Protein AF-A0A023F1D0-F1 (afdb_monomer)

Secondary structure (DSSP, 8-state):
-------SS--------SS-----EEEE----S-STTTT-S-S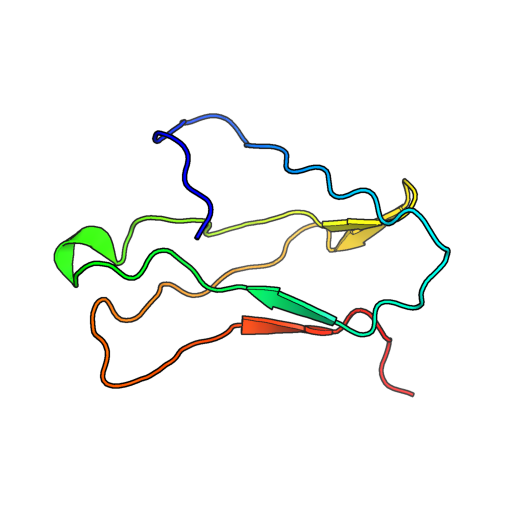EEEEEETTEEEEEEEEPPPP-SSSSS---EEEE-SPP-

M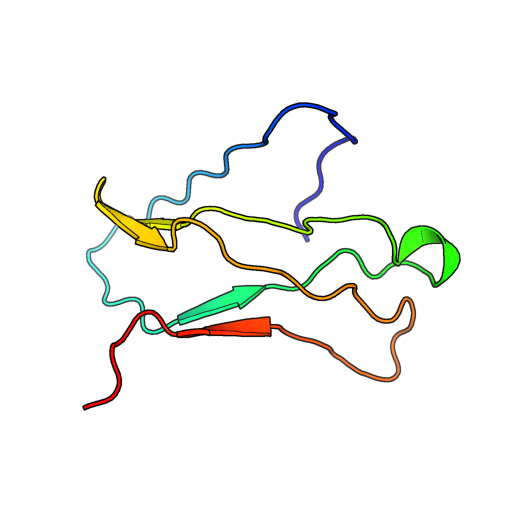ean predicted aligned error: 4.31 Å

InterPro domains:
  IPR026704 Katanin-interacting protein [PTHR21534] (1-77)
  IPR027859 KATNIP domain [PF14652] (1-78)

Solvent-accessible surface area (backbone atoms only — not comparable to full-atom values): 5585 Å² total; per-residue (Å²): 137,92,85,77,81,92,64,99,61,90,83,87,85,88,84,85,73,97,58,96,74,87,71,59,57,50,78,44,68,44,41,52,83,29,61,90,44,15,81,43,67,62,53,68,46,65,43,68,57,95,92,37,78,78,37,81,77,43,79,45,68,69,26,82,13,51,84,93,60,90,71,65,51,73,46,72,65,58,78,85,131

Organism: Triatoma infestans (NCBI:txid30076)

Sequence (81 aa):
MWRTDFSKSSILLWLVISVPVHISAINFWNYNESEELSYAGVKHLKIIIDDKVICEEAFIRKAPGHCHYKICQKIPLIKPS

Structure (mmCIF, N/CA/C/O backbone):
data_AF-A0A023F1D0-F1
#
_entry.id   AF-A0A023F1D0-F1
#
loop_
_atom_site.group_PDB
_atom_site.id
_atom_site.type_symbol
_atom_site.label_atom_id
_atom_site.label_alt_id
_atom_site.label_comp_id
_atom_site.label_asym_id
_atom_site.label_entity_id
_atom_site.label_seq_id
_atom_site.pdbx_PDB_ins_code
_atom_site.Cartn_x
_atom_site.Cartn_y
_atom_site.Cartn_z
_atom_site.occupancy
_atom_site.B_iso_or_equiv
_atom_site.auth_seq_id
_atom_site.auth_comp_id
_atom_site.auth_asym_id
_atom_site.auth_atom_id
_atom_site.pdbx_PDB_model_num
ATOM 1 N N . MET A 1 1 ? -5.717 0.753 -12.458 1.00 69.81 1 MET A N 1
ATOM 2 C CA . MET A 1 1 ? -4.439 1.027 -11.766 1.00 69.81 1 MET A CA 1
ATOM 3 C C . MET A 1 1 ? -4.380 2.523 -11.512 1.00 69.81 1 MET A C 1
ATOM 5 O O . MET A 1 1 ? -4.669 3.263 -12.442 1.00 69.81 1 MET A O 1
ATOM 9 N N . TRP A 1 2 ? -4.111 2.965 -10.283 1.00 84.12 2 TRP A N 1
ATOM 10 C CA . TRP A 1 2 ? -3.896 4.387 -9.986 1.00 84.12 2 TRP A CA 1
ATOM 11 C C . TRP A 1 2 ? -2.412 4.725 -10.187 1.00 84.12 2 TRP A C 1
ATOM 13 O O . TRP A 1 2 ? -1.553 3.896 -9.884 1.00 84.12 2 TRP A O 1
ATOM 23 N N . ARG A 1 3 ? -2.118 5.907 -10.730 1.00 87.94 3 ARG A N 1
ATOM 24 C CA . ARG A 1 3 ? -0.761 6.417 -10.959 1.00 87.94 3 ARG A CA 1
ATOM 25 C C . ARG A 1 3 ? -0.752 7.919 -10.697 1.00 87.94 3 ARG A C 1
ATOM 27 O O . ARG A 1 3 ? -1.734 8.603 -10.964 1.00 87.94 3 ARG A O 1
ATOM 34 N N . THR A 1 4 ? 0.382 8.403 -10.219 1.00 90.00 4 THR A N 1
ATOM 35 C CA . THR A 1 4 ? 0.731 9.820 -10.129 1.00 90.00 4 THR A CA 1
ATOM 36 C C . THR A 1 4 ? 2.142 10.004 -10.671 1.00 90.00 4 THR A C 1
ATOM 38 O O . THR A 1 4 ? 2.898 9.032 -10.778 1.00 90.00 4 THR A O 1
ATOM 41 N N . ASP A 1 5 ? 2.497 11.238 -11.006 1.00 88.81 5 ASP A N 1
ATOM 42 C CA . ASP A 1 5 ? 3.867 11.577 -11.364 1.00 88.81 5 ASP A CA 1
ATOM 43 C C . ASP A 1 5 ? 4.811 11.394 -10.178 1.00 88.81 5 ASP A C 1
ATOM 45 O O . ASP A 1 5 ? 4.412 11.448 -9.008 1.00 88.81 5 ASP A O 1
ATOM 49 N N . PHE A 1 6 ? 6.081 11.154 -10.495 1.00 86.88 6 PHE A N 1
ATOM 50 C CA . PHE A 1 6 ? 7.116 11.009 -9.487 1.00 86.88 6 PHE A CA 1
ATOM 51 C C . PHE A 1 6 ? 7.231 12.289 -8.654 1.00 86.88 6 PHE A C 1
ATOM 53 O O . PHE A 1 6 ? 7.392 13.386 -9.186 1.00 86.88 6 PHE A O 1
ATOM 60 N N . SER A 1 7 ? 7.215 12.125 -7.335 1.00 88.44 7 SER A N 1
ATOM 61 C CA . SER A 1 7 ? 7.452 13.198 -6.379 1.00 88.44 7 SER A CA 1
ATOM 62 C C . SER A 1 7 ? 8.539 12.777 -5.402 1.00 88.44 7 SER A C 1
ATOM 64 O O . SER A 1 7 ? 8.597 11.624 -4.977 1.00 88.44 7 SER A O 1
ATOM 66 N N . LYS A 1 8 ? 9.400 13.728 -5.028 1.00 87.62 8 LYS A N 1
ATOM 67 C CA . LYS A 1 8 ? 10.369 13.536 -3.937 1.00 87.62 8 LYS A CA 1
ATOM 68 C C . LYS A 1 8 ? 9.704 13.623 -2.560 1.00 87.62 8 LYS A C 1
ATOM 70 O O . LYS A 1 8 ? 10.282 13.173 -1.576 1.00 87.62 8 LYS A O 1
ATOM 75 N N . SER A 1 9 ? 8.518 14.222 -2.493 1.00 89.75 9 SER A N 1
ATOM 76 C CA . SER A 1 9 ? 7.734 14.358 -1.270 1.00 89.75 9 SER A CA 1
ATOM 77 C C . SER A 1 9 ? 6.850 13.134 -1.056 1.00 89.75 9 SER A C 1
ATOM 79 O O . SER A 1 9 ? 6.491 12.432 -2.000 1.00 89.75 9 SER A O 1
ATOM 81 N N . SER A 1 10 ? 6.465 12.899 0.199 1.00 89.19 10 SER A N 1
ATOM 82 C CA . SER A 1 10 ? 5.496 11.850 0.521 1.00 89.19 10 SER A CA 1
ATOM 83 C C . SER A 1 10 ? 4.148 12.136 -0.139 1.00 89.19 10 SER A C 1
ATOM 85 O O . SER A 1 10 ? 3.710 13.285 -0.203 1.00 89.19 10 SER A O 1
ATOM 87 N N . ILE A 1 11 ? 3.492 11.079 -0.609 1.00 91.88 11 ILE A N 1
ATOM 88 C CA . ILE A 1 11 ? 2.177 11.144 -1.248 1.00 91.88 11 ILE A CA 1
ATOM 89 C C . ILE A 1 11 ? 1.153 10.556 -0.283 1.00 91.88 11 ILE A C 1
ATOM 91 O O . ILE A 1 11 ? 1.385 9.496 0.296 1.00 91.88 11 ILE A O 1
ATOM 95 N N . LEU A 1 12 ? 0.027 11.247 -0.111 1.00 92.38 12 LEU A N 1
ATOM 96 C CA . LEU A 1 12 ? -1.078 10.802 0.733 1.00 92.38 12 LEU A CA 1
ATOM 97 C C . LEU A 1 12 ? -2.215 10.268 -0.134 1.00 92.38 12 LEU A C 1
ATOM 99 O O . LEU A 1 12 ? -2.616 10.905 -1.106 1.00 92.38 12 LEU A O 1
ATOM 103 N N . LEU A 1 13 ? -2.743 9.107 0.250 1.00 92.56 13 LEU A N 1
ATOM 104 C CA . LEU A 1 13 ? -3.915 8.498 -0.367 1.00 92.56 13 LEU A CA 1
ATOM 105 C C . LEU A 1 13 ? -5.006 8.343 0.678 1.00 92.56 13 LEU A C 1
ATOM 107 O O . LEU A 1 13 ? -4.811 7.668 1.685 1.00 92.56 13 LEU A O 1
ATOM 111 N N . TRP A 1 14 ? -6.153 8.957 0.402 1.00 93.12 14 TRP A N 1
ATOM 112 C CA . TRP A 1 14 ? -7.338 8.874 1.242 1.00 93.12 14 TRP A CA 1
ATOM 113 C C . TRP A 1 14 ? -8.365 7.964 0.585 1.00 93.12 14 TRP A C 1
ATOM 115 O O . TRP A 1 14 ? -8.752 8.175 -0.565 1.00 93.12 14 TRP A O 1
ATOM 125 N N . LEU A 1 15 ? -8.804 6.953 1.327 1.00 93.00 15 LEU A N 1
ATOM 126 C CA . LEU A 1 15 ? -9.886 6.065 0.931 1.00 93.00 15 LEU A CA 1
ATOM 127 C C . LEU A 1 15 ? -11.003 6.199 1.962 1.00 93.00 15 LEU A C 1
ATOM 129 O O . LEU A 1 15 ? -10.786 5.934 3.140 1.00 93.00 15 LEU A O 1
ATOM 133 N N . VAL A 1 16 ? -12.191 6.592 1.510 1.00 94.81 16 VAL A N 1
ATOM 134 C CA . VAL A 1 16 ? -13.387 6.675 2.352 1.00 94.81 16 VAL A CA 1
ATOM 135 C C . VAL A 1 16 ? -14.326 5.551 1.948 1.00 94.81 16 VAL A C 1
ATOM 137 O O . VAL A 1 16 ? -14.733 5.462 0.789 1.00 94.81 16 VAL A O 1
ATOM 140 N N . ILE A 1 17 ? -14.665 4.688 2.902 1.00 94.06 17 ILE A N 1
ATOM 141 C CA . ILE A 1 17 ? -15.666 3.638 2.723 1.00 94.06 17 ILE A CA 1
ATOM 142 C C . ILE A 1 17 ? -16.953 4.147 3.368 1.00 94.06 17 ILE A C 1
ATOM 144 O O . ILE A 1 17 ? -16.975 4.456 4.554 1.00 94.06 17 ILE A O 1
ATOM 148 N N . SER A 1 18 ? -18.017 4.281 2.577 1.00 95.69 18 SER A N 1
ATOM 149 C CA . SER A 1 18 ? -19.264 4.939 2.998 1.00 95.69 18 SER A CA 1
ATOM 150 C C . SER A 1 18 ? -20.039 4.195 4.087 1.00 95.69 18 SER A C 1
ATOM 152 O O . SER A 1 18 ? -20.910 4.779 4.726 1.00 95.69 18 SER A O 1
ATOM 154 N N . VAL A 1 19 ? -19.740 2.915 4.292 1.00 95.88 19 VAL A N 1
ATOM 155 C CA . VAL A 1 19 ? -20.375 2.061 5.296 1.00 95.88 19 VAL A CA 1
ATOM 156 C C . VAL A 1 19 ? -19.283 1.485 6.197 1.00 95.88 19 VAL A C 1
ATOM 158 O O . VAL A 1 19 ? -18.236 1.090 5.676 1.00 95.88 19 VAL A O 1
ATOM 161 N N . PRO A 1 20 ? -19.501 1.394 7.523 1.00 93.50 20 PRO A N 1
ATOM 162 C CA . PRO A 1 20 ? -18.561 0.733 8.416 1.00 93.50 20 PRO A CA 1
ATOM 163 C C . PRO A 1 20 ? -18.310 -0.711 7.978 1.00 93.50 20 PRO A C 1
ATOM 165 O O . PRO A 1 20 ? -19.242 -1.506 7.838 1.00 93.50 20 PRO A O 1
ATOM 168 N N . VAL A 1 21 ? -17.042 -1.056 7.774 1.00 93.75 21 VAL A N 1
ATOM 169 C CA . VAL A 1 21 ? -16.612 -2.404 7.395 1.00 93.75 21 VAL A CA 1
ATOM 170 C C . VAL A 1 21 ? -15.377 -2.799 8.183 1.00 93.75 21 VAL A C 1
ATOM 172 O O . VAL A 1 21 ? -14.544 -1.967 8.534 1.00 93.75 21 VAL A O 1
ATOM 175 N N . HIS A 1 22 ? -15.229 -4.095 8.428 1.00 91.00 22 HIS A N 1
ATOM 176 C CA . HIS A 1 22 ? -14.027 -4.626 9.047 1.00 91.00 22 HIS A CA 1
ATOM 177 C C . HIS A 1 22 ? -12.984 -4.969 7.976 1.00 91.00 22 HIS A C 1
ATOM 179 O O . HIS A 1 22 ? -13.187 -5.877 7.166 1.00 91.00 22 HIS A O 1
ATOM 185 N N . ILE A 1 23 ? -11.850 -4.264 7.970 1.00 91.06 23 ILE A N 1
ATOM 186 C CA . ILE A 1 23 ? -10.787 -4.467 6.978 1.00 91.06 23 ILE A CA 1
ATOM 187 C C . ILE A 1 23 ? -9.796 -5.510 7.499 1.00 91.06 23 ILE A C 1
ATOM 189 O O . ILE A 1 23 ? -9.044 -5.263 8.438 1.00 91.06 23 ILE A O 1
ATOM 193 N N . SER A 1 24 ? -9.754 -6.687 6.870 1.00 92.94 24 SER A N 1
ATOM 194 C CA . SER A 1 24 ? -8.859 -7.761 7.318 1.00 92.94 24 SER A CA 1
ATOM 195 C C . SER A 1 24 ? -7.392 -7.551 6.934 1.00 92.94 24 SER A C 1
ATOM 197 O O . SER A 1 24 ? -6.476 -7.988 7.633 1.00 92.94 24 SER A O 1
ATOM 199 N N . ALA A 1 25 ? -7.160 -6.956 5.766 1.00 94.25 25 ALA A N 1
ATOM 200 C CA . ALA A 1 25 ? -5.836 -6.775 5.190 1.00 94.25 25 ALA A CA 1
ATOM 201 C C . ALA A 1 25 ? -5.873 -5.730 4.073 1.00 94.25 25 ALA A C 1
ATOM 203 O O . ALA A 1 25 ? -6.925 -5.503 3.475 1.00 94.25 25 ALA A O 1
ATOM 204 N N . ILE A 1 26 ? -4.707 -5.181 3.738 1.00 93.00 26 ILE A N 1
ATOM 205 C CA . ILE A 1 26 ? -4.497 -4.367 2.540 1.00 93.00 26 ILE A CA 1
ATOM 206 C C . ILE A 1 26 ? -3.543 -5.116 1.615 1.00 93.00 26 ILE A C 1
ATOM 208 O O . ILE A 1 26 ? -2.485 -5.581 2.035 1.00 93.00 26 ILE A O 1
ATOM 212 N N . ASN A 1 27 ? -3.928 -5.249 0.352 1.00 94.12 27 ASN A N 1
ATOM 213 C CA . ASN A 1 27 ? -3.103 -5.851 -0.684 1.00 94.12 27 ASN A CA 1
ATOM 214 C C . ASN A 1 27 ? -2.458 -4.741 -1.515 1.00 94.12 27 ASN A C 1
ATOM 216 O O . ASN A 1 27 ? -3.159 -3.883 -2.048 1.00 94.12 27 ASN A O 1
ATOM 220 N N . PHE A 1 28 ? -1.133 -4.766 -1.621 1.00 92.94 28 PHE A N 1
ATOM 221 C CA . PHE A 1 28 ? -0.352 -3.803 -2.386 1.00 92.94 28 PHE A CA 1
ATOM 222 C C . PHE A 1 28 ? 0.275 -4.458 -3.613 1.00 92.94 28 PHE A C 1
ATOM 224 O O . PHE A 1 28 ? 0.950 -5.487 -3.520 1.00 92.94 28 PHE A O 1
ATOM 231 N N . TRP A 1 29 ? 0.099 -3.796 -4.752 1.00 92.12 29 TRP A N 1
ATOM 232 C CA . TRP A 1 29 ? 0.780 -4.090 -6.006 1.00 92.12 29 TRP A CA 1
ATOM 233 C C . TRP A 1 29 ? 1.580 -2.856 -6.402 1.00 92.12 29 TRP A C 1
ATOM 235 O O . TRP A 1 29 ? 1.007 -1.783 -6.584 1.00 92.12 29 TRP A O 1
ATOM 245 N N . ASN A 1 30 ? 2.898 -3.002 -6.504 1.00 92.88 30 ASN A N 1
ATOM 246 C CA . ASN A 1 30 ? 3.758 -1.932 -6.998 1.00 92.88 30 ASN A CA 1
ATOM 247 C C . ASN A 1 30 ? 3.716 -1.843 -8.530 1.00 92.88 30 ASN A C 1
ATOM 249 O O . ASN A 1 30 ? 3.182 -2.726 -9.206 1.00 92.88 30 ASN A O 1
ATOM 253 N N . TYR A 1 31 ? 4.277 -0.759 -9.068 1.00 91.12 31 TYR A N 1
ATOM 254 C CA . TYR A 1 31 ? 4.318 -0.499 -10.504 1.00 91.12 31 TYR A CA 1
ATOM 255 C C . TYR A 1 31 ? 5.044 -1.619 -11.259 1.00 91.12 31 TYR A C 1
ATOM 257 O O . TYR A 1 31 ? 6.167 -1.961 -10.904 1.00 91.12 31 TYR A O 1
ATOM 265 N N . ASN A 1 32 ? 4.402 -2.194 -12.281 1.00 91.12 32 ASN A N 1
ATOM 266 C CA . ASN A 1 32 ? 4.866 -3.417 -12.946 1.00 91.12 32 ASN A CA 1
ATOM 267 C C . ASN A 1 32 ? 4.744 -3.350 -14.474 1.00 91.12 32 ASN A C 1
ATOM 269 O O . ASN A 1 32 ? 4.182 -4.254 -15.089 1.00 91.12 32 ASN A O 1
ATOM 273 N N . GLU A 1 33 ? 5.189 -2.251 -15.078 1.00 89.94 33 GLU A N 1
ATOM 274 C CA . GLU A 1 33 ? 5.128 -2.097 -16.536 1.00 89.94 33 GLU A CA 1
ATOM 275 C C . GLU A 1 33 ? 6.251 -2.858 -17.253 1.00 89.94 33 GLU A C 1
ATOM 277 O O . GLU A 1 33 ? 5.970 -3.621 -18.172 1.00 89.94 33 GLU A O 1
ATOM 282 N N . SER A 1 34 ? 7.501 -2.681 -16.815 1.00 90.44 34 SER A N 1
ATOM 283 C CA . SER A 1 34 ? 8.683 -3.319 -17.403 1.00 90.44 34 SER A CA 1
ATOM 284 C C . SER A 1 34 ? 9.793 -3.514 -16.362 1.00 90.44 34 SER A C 1
ATOM 286 O O . SER A 1 34 ? 9.700 -2.997 -15.243 1.00 90.44 34 SER A O 1
ATOM 288 N N . GLU A 1 35 ? 10.848 -4.253 -16.714 1.00 89.62 35 GLU A N 1
ATOM 289 C CA . GLU A 1 35 ? 12.008 -4.484 -15.843 1.00 89.62 35 GLU A CA 1
ATOM 290 C C . GLU A 1 35 ? 12.749 -3.180 -15.523 1.00 89.62 35 GLU A C 1
ATOM 292 O O . GLU A 1 35 ? 13.112 -2.936 -14.369 1.00 89.62 35 GLU A O 1
ATOM 297 N N . GLU A 1 36 ? 12.877 -2.283 -16.500 1.00 91.31 36 GLU A N 1
ATOM 298 C CA . GLU A 1 36 ? 13.510 -0.970 -16.338 1.00 91.31 36 GLU A CA 1
ATOM 299 C C . GLU A 1 36 ? 12.746 -0.101 -15.330 1.00 91.31 36 GLU A C 1
ATOM 301 O O . GLU A 1 36 ? 13.344 0.639 -14.546 1.00 91.31 36 GLU A O 1
ATOM 306 N N . LEU A 1 37 ? 11.417 -0.226 -15.308 1.00 89.38 37 LEU A N 1
ATOM 307 C CA . LEU A 1 37 ? 10.533 0.521 -14.414 1.00 89.38 37 LEU A CA 1
ATOM 308 C C . LEU A 1 37 ? 10.204 -0.231 -13.115 1.00 89.38 37 LEU A C 1
ATOM 310 O O . LEU A 1 37 ? 9.443 0.283 -12.297 1.00 89.38 37 LEU A O 1
ATOM 314 N N . SER A 1 38 ? 10.811 -1.395 -12.862 1.00 87.94 38 SER A N 1
ATOM 315 C CA . SER A 1 38 ? 10.612 -2.184 -11.629 1.00 87.94 38 SER A CA 1
ATOM 316 C C . SER A 1 38 ? 11.063 -1.463 -10.348 1.00 87.94 38 SER A C 1
ATOM 318 O O . SER A 1 38 ? 10.671 -1.826 -9.236 1.00 87.94 38 SER A O 1
ATOM 320 N N . TYR A 1 39 ? 11.884 -0.420 -10.491 1.00 87.88 39 TYR A N 1
ATOM 321 C CA . TYR A 1 39 ? 12.317 0.455 -9.401 1.00 87.88 39 TYR A CA 1
ATOM 322 C C . TYR A 1 39 ? 11.305 1.559 -9.075 1.00 87.88 39 TYR A C 1
ATOM 324 O O . TYR A 1 39 ? 11.450 2.221 -8.045 1.00 87.88 39 TYR A O 1
ATOM 332 N N . ALA A 1 40 ? 10.298 1.767 -9.927 1.00 90.31 40 ALA A N 1
ATOM 333 C CA . ALA A 1 40 ? 9.228 2.717 -9.675 1.00 90.31 40 ALA A CA 1
ATOM 334 C C . ALA A 1 40 ? 8.209 2.154 -8.672 1.00 90.31 40 ALA A C 1
ATOM 336 O O . ALA A 1 40 ? 7.990 0.947 -8.563 1.00 90.31 40 ALA A O 1
ATOM 337 N N . GLY A 1 41 ? 7.547 3.057 -7.953 1.00 91.56 41 GLY A N 1
ATOM 338 C CA . GLY A 1 41 ? 6.538 2.719 -6.955 1.00 91.56 41 GLY A CA 1
ATOM 339 C C . GLY A 1 41 ? 6.963 3.081 -5.538 1.00 91.56 41 GLY A C 1
ATOM 340 O O . GLY A 1 41 ? 7.858 3.896 -5.312 1.00 91.56 41 GLY A O 1
ATOM 341 N N . VAL A 1 42 ? 6.267 2.496 -4.572 1.00 92.62 42 VAL A N 1
ATOM 342 C CA . VAL A 1 42 ? 6.405 2.830 -3.156 1.00 92.62 42 VAL A CA 1
ATOM 343 C C . VAL A 1 42 ? 7.337 1.822 -2.498 1.00 92.62 42 VAL A C 1
ATOM 345 O O . VAL A 1 42 ? 7.136 0.619 -2.631 1.00 92.62 42 VAL A O 1
ATOM 348 N N . LYS A 1 43 ? 8.353 2.298 -1.774 1.00 92.88 43 LYS A N 1
ATOM 349 C CA . LYS A 1 43 ? 9.245 1.443 -0.972 1.00 92.88 43 LYS A CA 1
ATOM 350 C C . LYS A 1 43 ? 8.826 1.393 0.499 1.00 92.88 43 LYS A C 1
ATOM 352 O O . LYS A 1 43 ? 8.899 0.331 1.105 1.00 92.88 43 LYS A O 1
ATOM 357 N N . HIS A 1 44 ? 8.386 2.524 1.049 1.00 93.75 44 HIS A N 1
ATOM 358 C CA . HIS A 1 44 ? 7.952 2.667 2.439 1.00 93.75 44 HIS A CA 1
ATOM 359 C C . HIS A 1 44 ? 6.574 3.319 2.472 1.00 93.75 44 HIS A C 1
ATOM 361 O O . HIS A 1 44 ? 6.326 4.254 1.709 1.00 93.75 44 HIS A O 1
ATOM 367 N N . LEU A 1 45 ? 5.700 2.854 3.359 1.00 94.25 45 LEU A N 1
ATOM 368 C CA . LEU A 1 45 ? 4.415 3.497 3.611 1.00 94.25 45 LEU A CA 1
ATOM 369 C C . LEU A 1 45 ? 4.032 3.459 5.089 1.00 94.25 45 LEU A C 1
ATOM 371 O O . LEU A 1 45 ? 4.435 2.557 5.823 1.00 94.25 45 LEU A O 1
ATOM 375 N N . LYS A 1 46 ? 3.215 4.436 5.483 1.00 95.00 46 LYS A N 1
ATOM 376 C CA . LYS A 1 46 ? 2.537 4.521 6.777 1.00 95.00 46 LYS A CA 1
ATOM 377 C C . LYS A 1 46 ? 1.050 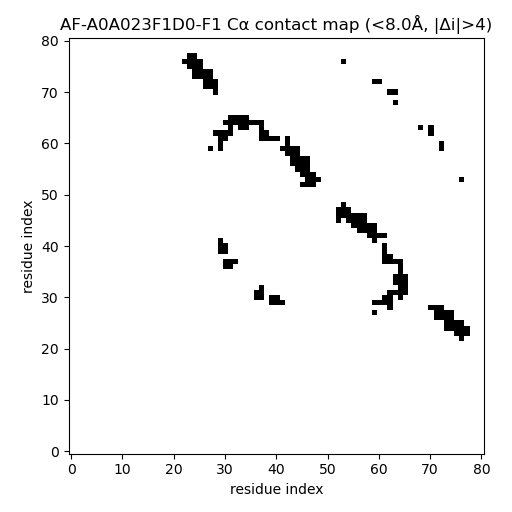4.259 6.561 1.00 95.00 46 LYS A C 1
ATOM 379 O O . LYS A 1 46 ? 0.470 4.781 5.610 1.00 95.00 46 LYS A O 1
ATOM 384 N N . ILE A 1 47 ? 0.438 3.459 7.430 1.00 94.62 47 ILE A N 1
ATOM 385 C CA . ILE A 1 47 ? -0.986 3.104 7.349 1.00 94.62 47 ILE A CA 1
ATOM 386 C C . ILE A 1 47 ? -1.715 3.706 8.540 1.00 94.62 47 ILE A C 1
ATOM 388 O O . ILE A 1 47 ? -1.401 3.400 9.694 1.00 94.62 47 ILE A O 1
ATOM 392 N N . ILE A 1 48 ? -2.716 4.527 8.236 1.00 95.00 48 ILE A N 1
ATOM 393 C CA . ILE A 1 48 ? -3.614 5.156 9.200 1.00 95.00 48 ILE A CA 1
ATOM 394 C C . ILE A 1 48 ? -5.034 4.717 8.846 1.00 95.00 48 ILE A C 1
ATOM 396 O O . ILE A 1 48 ? -5.415 4.770 7.678 1.00 95.00 48 ILE A O 1
ATOM 400 N N . ILE A 1 49 ? -5.789 4.249 9.837 1.00 93.88 49 ILE A N 1
ATOM 401 C CA . ILE A 1 49 ? -7.192 3.843 9.695 1.00 93.88 49 ILE A CA 1
ATOM 402 C C . ILE A 1 49 ? -7.958 4.492 10.838 1.00 93.88 49 ILE A C 1
ATOM 404 O O . ILE A 1 49 ? -7.542 4.348 11.986 1.00 93.88 49 ILE A O 1
ATOM 408 N N . ASP A 1 50 ? -9.032 5.213 10.516 1.00 93.00 50 ASP A N 1
ATOM 409 C CA . ASP A 1 50 ? -9.859 5.947 11.483 1.00 93.00 50 ASP A CA 1
ATOM 410 C C . ASP A 1 50 ? 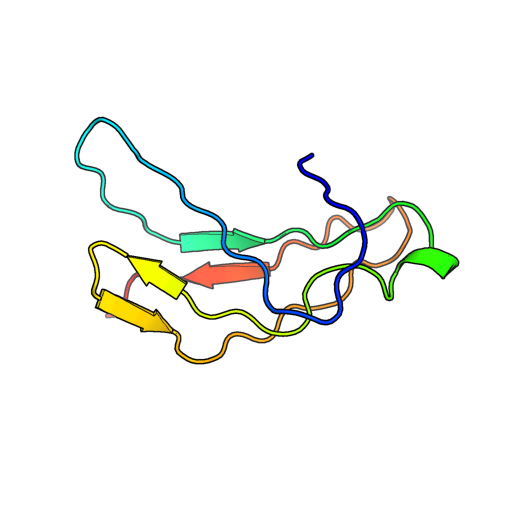-9.003 6.776 12.461 1.00 93.00 50 ASP A C 1
ATOM 412 O O . ASP A 1 50 ? -9.074 6.622 13.679 1.00 93.00 50 ASP A O 1
ATOM 416 N N . ASP A 1 51 ? -8.095 7.583 11.896 1.00 92.44 51 ASP A N 1
ATOM 417 C CA . ASP A 1 51 ? -7.128 8.445 12.599 1.00 92.44 51 ASP A CA 1
ATOM 418 C C . ASP A 1 51 ? -6.126 7.730 13.523 1.00 92.44 51 ASP A C 1
ATOM 420 O O . ASP A 1 51 ? -5.298 8.361 14.185 1.00 92.44 51 ASP A O 1
ATOM 424 N N . LYS A 1 52 ? -6.119 6.396 13.523 1.00 92.69 52 LYS A N 1
ATOM 425 C CA . LYS A 1 52 ? -5.177 5.584 14.286 1.00 92.69 52 LYS A CA 1
ATOM 426 C C . LYS A 1 52 ? -4.078 5.038 13.390 1.00 92.69 52 LYS A C 1
ATOM 428 O O . LYS A 1 52 ? -4.339 4.392 12.375 1.00 92.69 52 LYS A O 1
ATOM 433 N N . VAL A 1 53 ? -2.825 5.224 13.801 1.00 93.69 53 VAL A N 1
ATOM 434 C CA . VAL A 1 53 ? -1.700 4.592 13.108 1.00 93.69 53 VAL A CA 1
ATOM 435 C C . VAL A 1 53 ? -1.702 3.093 13.393 1.00 93.69 53 VAL A C 1
ATOM 437 O O . VAL A 1 53 ? -1.571 2.664 14.539 1.00 93.69 53 VAL A O 1
ATOM 440 N N . ILE A 1 54 ? -1.854 2.296 12.337 1.00 92.50 54 ILE A N 1
ATOM 441 C CA . ILE A 1 54 ? -1.831 0.830 12.413 1.00 92.50 54 ILE A CA 1
ATOM 442 C C . ILE A 1 54 ? -0.438 0.291 12.088 1.00 92.50 54 ILE A C 1
ATOM 444 O O . ILE A 1 54 ? -0.014 -0.719 12.644 1.00 92.50 54 I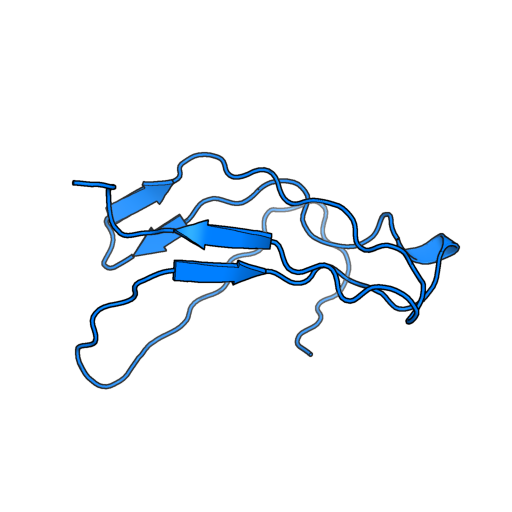LE A O 1
ATOM 448 N N . CYS A 1 55 ? 0.292 0.978 11.210 1.00 91.62 55 CYS A N 1
ATOM 449 C CA . CYS A 1 55 ? 1.660 0.639 10.851 1.00 91.62 55 CYS A CA 1
ATOM 450 C C . CYS A 1 55 ? 2.442 1.924 10.576 1.00 91.62 55 CYS A C 1
ATOM 452 O O . CYS A 1 55 ? 2.092 2.666 9.658 1.00 91.62 55 CYS A O 1
ATOM 454 N N . GLU A 1 56 ? 3.475 2.191 11.378 1.00 92.19 56 GLU A N 1
ATOM 455 C CA . GLU A 1 56 ? 4.351 3.357 11.193 1.00 92.19 56 GLU A CA 1
ATOM 456 C C . GLU A 1 56 ? 5.252 3.200 9.963 1.00 92.19 56 GLU A C 1
ATOM 458 O O . GLU A 1 56 ? 5.444 4.157 9.217 1.00 92.19 56 GLU A O 1
ATOM 463 N N . GLU A 1 57 ? 5.755 1.987 9.716 1.00 92.25 57 GLU A N 1
ATOM 464 C CA . GLU A 1 57 ? 6.651 1.712 8.597 1.00 92.25 57 GLU A CA 1
ATOM 465 C C . GLU A 1 57 ? 6.422 0.308 8.020 1.00 92.25 57 GLU A C 1
ATOM 467 O O . GLU A 1 57 ? 6.817 -0.705 8.601 1.00 92.25 57 GLU A O 1
ATOM 472 N N . ALA A 1 58 ? 5.794 0.246 6.845 1.00 93.12 58 ALA A N 1
ATOM 473 C CA . ALA A 1 58 ? 5.703 -0.966 6.041 1.00 93.12 58 ALA A CA 1
ATOM 474 C C . ALA A 1 58 ? 6.622 -0.867 4.821 1.00 93.12 58 ALA A C 1
ATOM 476 O O . ALA A 1 58 ? 6.543 0.084 4.041 1.00 93.12 58 ALA A O 1
ATOM 477 N N . PHE A 1 59 ? 7.447 -1.893 4.621 1.00 94.56 59 PHE A N 1
ATOM 478 C CA . PHE A 1 59 ? 8.319 -2.016 3.457 1.00 94.56 59 PHE A CA 1
ATOM 479 C C . PHE A 1 59 ? 7.613 -2.773 2.345 1.00 94.56 59 PHE A C 1
ATOM 481 O O . PHE A 1 59 ? 7.210 -3.920 2.549 1.00 94.56 59 PHE A O 1
ATOM 488 N N . ILE A 1 60 ? 7.503 -2.168 1.168 1.00 93.94 60 ILE A N 1
ATOM 489 C CA . ILE A 1 60 ? 6.856 -2.783 0.011 1.00 93.94 60 ILE A CA 1
ATOM 490 C C . ILE A 1 60 ? 7.907 -3.292 -0.968 1.00 93.94 60 ILE A C 1
ATOM 492 O O . ILE A 1 60 ? 8.866 -2.602 -1.321 1.00 93.94 60 ILE A O 1
ATOM 496 N N . ARG A 1 61 ? 7.727 -4.537 -1.406 1.00 92.19 61 ARG A N 1
ATOM 497 C CA . ARG A 1 61 ? 8.588 -5.175 -2.402 1.00 92.19 61 ARG A CA 1
ATOM 498 C C . ARG A 1 61 ? 8.400 -4.518 -3.767 1.00 92.19 61 ARG A C 1
ATOM 500 O O . ARG A 1 61 ? 7.300 -4.111 -4.139 1.00 92.19 61 ARG A O 1
ATOM 507 N N . LYS A 1 62 ? 9.485 -4.461 -4.536 1.00 92.12 62 LYS A N 1
ATOM 508 C CA . LYS A 1 62 ? 9.431 -4.095 -5.954 1.00 92.12 62 LYS A CA 1
ATOM 509 C C . LYS A 1 62 ? 8.564 -5.093 -6.717 1.00 92.12 62 LYS A C 1
ATOM 511 O O . LYS A 1 62 ? 8.494 -6.268 -6.342 1.00 92.12 62 LYS A O 1
ATOM 516 N N . ALA A 1 63 ? 7.924 -4.626 -7.780 1.00 92.38 63 ALA A N 1
ATOM 517 C CA . ALA A 1 63 ? 7.277 -5.530 -8.716 1.00 92.38 63 ALA A CA 1
ATOM 518 C C . ALA A 1 63 ? 8.336 -6.180 -9.633 1.00 92.38 63 ALA A C 1
ATOM 520 O O . ALA A 1 63 ? 9.434 -5.639 -9.765 1.00 92.38 63 ALA A O 1
ATOM 521 N N . PRO A 1 64 ? 8.047 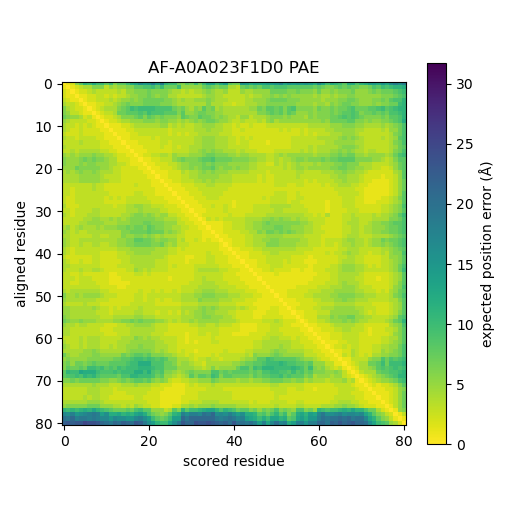-7.340 -10.245 1.00 91.00 64 PRO A N 1
ATOM 522 C CA . PRO A 1 64 ? 9.042 -8.082 -11.021 1.00 91.00 64 PRO A CA 1
ATOM 523 C C . PRO A 1 64 ? 9.396 -7.462 -12.385 1.00 91.00 64 PRO A C 1
ATOM 525 O O . PRO A 1 64 ? 10.361 -7.886 -13.004 1.00 91.00 64 PRO A O 1
ATOM 528 N N . GLY A 1 65 ? 8.619 -6.501 -12.883 1.00 91.31 65 GLY A N 1
ATOM 529 C CA . GLY A 1 65 ? 8.782 -5.904 -14.212 1.00 91.31 65 GLY A CA 1
ATOM 530 C C . GLY A 1 65 ? 8.302 -6.780 -15.373 1.00 91.31 65 GLY A C 1
ATOM 531 O O . GLY A 1 65 ? 8.555 -6.465 -16.529 1.00 91.31 65 GLY A O 1
ATOM 532 N N . HIS A 1 66 ? 7.608 -7.884 -15.090 1.00 88.38 66 HIS A N 1
ATOM 533 C CA . HIS A 1 66 ? 7.092 -8.806 -16.102 1.00 88.38 66 HIS A CA 1
ATOM 534 C C . HIS A 1 66 ? 5.768 -9.448 -15.652 1.00 88.38 66 HIS A C 1
ATOM 536 O O . HIS A 1 66 ? 5.386 -9.381 -14.479 1.00 88.38 66 HIS A O 1
ATOM 542 N N . CYS A 1 67 ? 5.074 -10.151 -16.550 1.00 85.75 67 CYS A N 1
ATOM 543 C CA . CYS A 1 67 ? 3.755 -10.735 -16.274 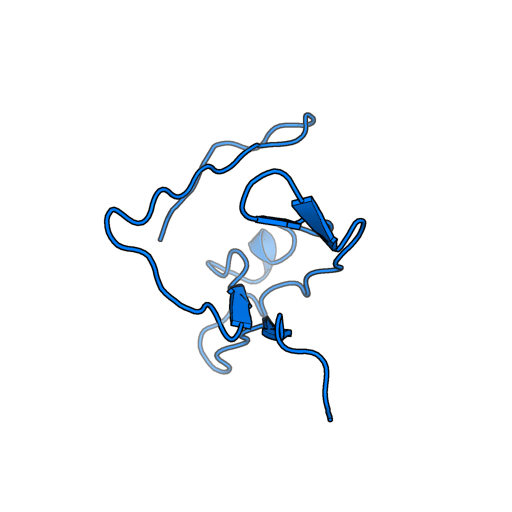1.00 85.75 67 CYS A CA 1
ATOM 544 C C . CYS A 1 67 ? 3.767 -12.188 -15.754 1.00 85.75 67 CYS A C 1
ATOM 546 O O . CYS A 1 67 ? 2.719 -12.677 -15.335 1.00 85.75 67 CYS A O 1
ATOM 548 N N . HIS A 1 68 ? 4.921 -12.871 -15.735 1.00 86.12 68 HIS A N 1
ATOM 549 C CA . HIS A 1 68 ? 5.000 -14.294 -15.358 1.00 86.12 68 HIS A CA 1
ATOM 550 C C . HIS A 1 68 ? 4.612 -14.584 -13.898 1.00 86.12 68 HIS A C 1
ATOM 552 O O . HIS A 1 68 ? 4.061 -15.643 -13.610 1.00 86.12 68 HIS A O 1
ATOM 558 N N . TYR A 1 69 ? 4.845 -13.639 -12.980 1.00 78.25 69 TYR A N 1
ATOM 559 C CA . TYR A 1 69 ? 4.504 -13.777 -11.563 1.00 78.25 69 TYR A CA 1
ATOM 560 C C . TYR A 1 69 ? 3.704 -12.564 -11.093 1.00 78.25 69 TYR A C 1
ATOM 562 O O . TYR A 1 69 ? 4.164 -11.426 -11.180 1.00 78.25 69 TYR A O 1
ATOM 570 N N . LYS A 1 70 ? 2.502 -12.799 -10.55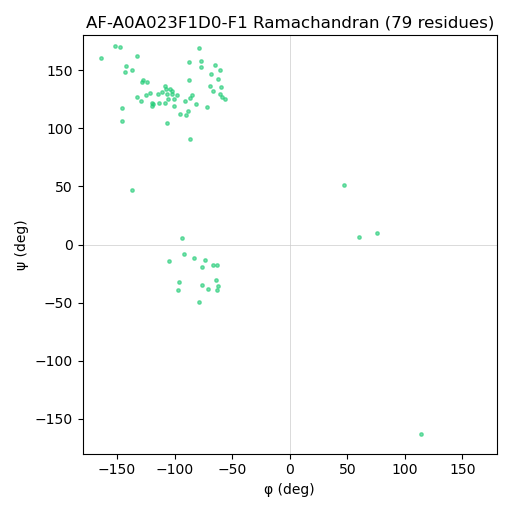8 1.00 77.81 70 LYS A N 1
ATOM 571 C CA . LYS A 1 70 ? 1.678 -11.746 -9.951 1.00 77.81 70 LYS A CA 1
ATOM 572 C C . LYS A 1 70 ? 2.076 -11.576 -8.492 1.00 77.81 70 LYS A C 1
ATOM 574 O O . LYS A 1 70 ? 1.550 -12.254 -7.613 1.00 77.81 70 LYS A O 1
ATOM 579 N N . ILE A 1 71 ? 3.023 -10.679 -8.241 1.00 86.25 71 ILE A N 1
ATOM 580 C CA . ILE A 1 71 ? 3.458 -10.369 -6.880 1.00 86.25 71 ILE A CA 1
ATOM 581 C C . ILE A 1 71 ? 2.468 -9.388 -6.254 1.00 86.25 71 ILE A C 1
ATOM 583 O O . ILE A 1 71 ? 2.256 -8.287 -6.755 1.00 86.25 71 ILE A O 1
ATOM 587 N N . CYS A 1 72 ? 1.874 -9.811 -5.144 1.00 92.06 72 CYS A N 1
ATOM 588 C CA . CYS A 1 72 ? 1.040 -8.993 -4.281 1.00 92.06 72 CYS A CA 1
ATOM 589 C C . CYS A 1 72 ? 1.609 -9.066 -2.872 1.00 92.06 72 CYS A C 1
ATOM 591 O O . CYS A 1 72 ? 1.793 -10.163 -2.338 1.00 92.06 72 CYS A O 1
ATOM 593 N N . GLN A 1 73 ? 1.844 -7.920 -2.245 1.00 93.44 73 GLN A N 1
ATOM 594 C CA . GLN A 1 73 ? 2.198 -7.887 -0.837 1.00 93.44 73 GLN A CA 1
ATOM 595 C C . GLN A 1 73 ? 0.951 -7.654 0.008 1.00 93.44 73 GLN A C 1
ATOM 597 O O . GLN A 1 73 ? 0.353 -6.581 -0.024 1.00 93.44 73 GLN A O 1
ATOM 602 N N . LYS A 1 74 ? 0.569 -8.671 0.778 1.00 93.94 74 LYS A N 1
ATOM 603 C CA . LYS A 1 74 ? -0.533 -8.586 1.735 1.00 93.94 74 LYS A CA 1
ATOM 604 C C . LYS A 1 74 ? -0.024 -8.058 3.073 1.00 93.94 74 LYS A C 1
ATOM 606 O O . LYS A 1 74 ? 0.890 -8.637 3.655 1.00 93.94 74 LYS A O 1
ATOM 611 N N . ILE A 1 75 ? -0.651 -7.002 3.575 1.00 93.06 75 ILE A N 1
ATOM 612 C CA . ILE A 1 75 ? -0.442 -6.456 4.917 1.00 93.06 75 ILE A CA 1
ATOM 613 C C . ILE A 1 75 ? -1.671 -6.813 5.760 1.00 93.06 75 ILE A C 1
ATOM 615 O O . ILE A 1 75 ? -2.736 -6.231 5.541 1.00 93.06 75 ILE A O 1
ATOM 619 N N . PRO A 1 76 ? -1.582 -7.796 6.674 1.00 92.88 76 PRO A N 1
ATOM 620 C CA . PRO A 1 76 ? -2.683 -8.120 7.572 1.00 92.88 76 PRO A CA 1
ATOM 621 C C . PRO A 1 76 ? -2.892 -6.986 8.582 1.00 92.88 76 PRO A C 1
ATOM 623 O O . PRO A 1 76 ? -1.931 -6.462 9.140 1.00 92.88 76 PRO A O 1
ATOM 626 N N . LEU A 1 77 ? -4.150 -6.617 8.816 1.00 90.12 77 LEU A N 1
ATOM 627 C CA . LEU A 1 77 ? -4.533 -5.603 9.809 1.00 90.12 77 LEU A CA 1
ATOM 628 C C . LEU A 1 77 ? -5.146 -6.224 11.068 1.00 90.12 77 LEU A C 1
ATOM 630 O O . LEU A 1 77 ? -5.257 -5.574 12.104 1.00 90.12 77 LEU A O 1
ATOM 634 N N . ILE A 1 78 ? -5.518 -7.500 10.985 1.00 84.25 78 ILE A N 1
ATOM 635 C CA . ILE A 1 78 ? -5.970 -8.294 12.123 1.00 84.25 78 ILE A CA 1
ATOM 636 C C . ILE A 1 78 ? -4.731 -8.855 12.815 1.00 84.25 78 ILE A C 1
ATOM 638 O O . ILE A 1 78 ? -3.876 -9.460 12.162 1.00 84.25 78 ILE A O 1
ATOM 642 N N . LYS A 1 79 ? -4.631 -8.670 14.134 1.00 66.75 79 LYS A N 1
ATOM 643 C CA . LYS A 1 79 ? -3.596 -9.340 14.925 1.00 66.75 79 LYS A CA 1
ATOM 644 C C . LYS A 1 79 ? -3.865 -10.851 14.920 1.00 66.75 79 LYS A C 1
ATOM 646 O O . LYS A 1 79 ? -5.012 -11.233 15.157 1.00 66.75 79 LYS A O 1
ATOM 651 N N . PRO A 1 80 ? -2.861 -11.704 14.653 1.00 58.88 80 PRO A N 1
ATOM 652 C CA . PRO A 1 80 ? -3.033 -13.137 14.843 1.00 58.88 80 PRO A CA 1
ATOM 653 C C . PRO A 1 80 ? -3.379 -13.408 16.313 1.00 58.88 80 PRO A C 1
ATOM 655 O O . PRO A 1 80 ? -2.823 -12.766 17.207 1.00 58.88 80 PRO A O 1
ATOM 658 N N . SER A 1 81 ? -4.371 -14.279 16.507 1.00 51.56 81 SER A N 1
ATOM 659 C CA . SER A 1 81 ? -4.859 -14.759 17.805 1.00 51.56 81 SER A CA 1
ATOM 660 C C . SER A 1 81 ? -3.801 -15.564 18.544 1.00 51.56 81 SER A C 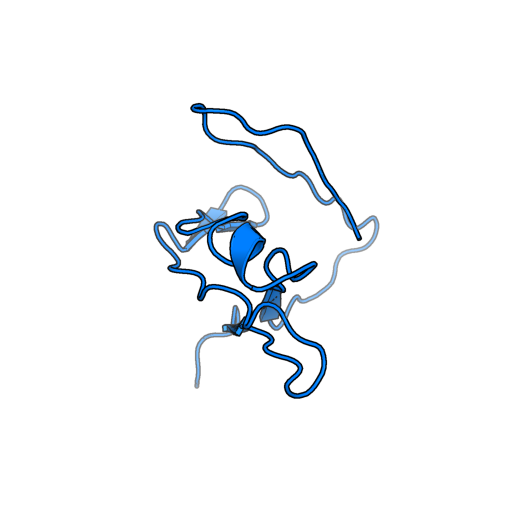1
ATOM 662 O O . SER A 1 81 ? -3.013 -16.246 17.851 1.00 51.56 81 SER A O 1
#

pLDDT: mean 89.76, std 7.35, range [51.56, 95.88]

Foldseek 3Di:
DDDDDDDPDDDDDDDDDPDDDDDFKDKDDADAQAQVCLPDGDQWDWDADPNRTQGGTDGDHGYNNDDPDRDIDIGGSDDDD

Radius of gyration: 14.23 Å; Cα contacts (8 Å, |Δi|>4): 100; chains: 1; bounding box: 34×29×35 Å